Protein AF-A0A109JFM8-F1 (afdb_monomer_lite)

pLDDT: mean 88.59, std 15.83, range [40.31, 98.44]

InterPro domains:
  IPR002104 Integrase, catalytic domain [PS51898] (13-130)
  IPR011010 DNA breaking-rejoining enzyme, catalytic core [SSF56349] (11-129)
  IPR013762 Integrase-like, catalytic domain superfamily [G3DSA:1.10.443.10] (13-130)

Foldseek 3Di:
DDDDPPPPCPPPPPDPDQDPVNLVVVLVPADPVDLVSLLVLLLSLCCNQQVNDPQFQQLEKCDPPQDPSRQWYWDQDPFAIWIWGQDPVGIDITGGGADPDCSRGNSNSLVVSCVVVVPPITGSRDDDDD

Organism: NCBI:txid1864509

Radius of gyration: 16.44 Å; chains: 1; bounding box: 33×31×58 Å

Sequence (130 aa):
MAGIRNTHAAPPRQKEAVLPEDLLAMLDTLDRATLRGLHDRAMLLISFAGGLRRLEIVGLDLGRDQTEDGRGWIEILDKGLLVTLRGKTGWREVEIGHGSSDTTCPIVAVETWIKFARIARGPLLRRVQG

Secondary structure (DSSP, 8-state):
------TT-PPP--PPPPPHHHHHHHHHTS-TTSHHHHHHHHHHHHHHHTT--HHHHTTEESSTTSSTT--EEEEEETTEEEEEEEETTEEEEEEEEPPSSTTT-HHHHHHHHHHHTT--SSBSS-PPP-

Structure (mmCIF, N/CA/C/O backbone):
data_AF-A0A109JFM8-F1
#
_entry.id   AF-A0A109JFM8-F1
#
loop_
_atom_site.group_PDB
_atom_site.id
_atom_site.type_symbol
_atom_site.label_atom_id
_atom_site.label_alt_id
_atom_site.label_comp_id
_atom_site.label_asym_id
_atom_site.label_entity_id
_atom_site.label_seq_id
_atom_site.pdbx_PDB_ins_code
_atom_site.Cartn_x
_atom_site.Cartn_y
_atom_site.Cartn_z
_atom_site.occupancy
_atom_site.B_iso_or_equiv
_atom_site.auth_seq_id
_atom_site.auth_comp_id
_atom_site.auth_asym_id
_atom_site.auth_atom_id
_atom_site.pdbx_PDB_model_num
ATOM 1 N N . MET A 1 1 ? 8.288 2.671 43.380 1.00 40.31 1 MET A N 1
ATOM 2 C CA . MET A 1 1 ? 8.179 1.562 42.407 1.00 40.31 1 MET A CA 1
ATOM 3 C C . MET A 1 1 ? 9.135 1.840 41.262 1.00 40.31 1 MET A C 1
ATOM 5 O O . MET A 1 1 ? 8.924 2.787 40.518 1.00 40.31 1 MET A O 1
ATOM 9 N N . ALA A 1 2 ? 10.248 1.110 41.220 1.00 42.53 2 ALA A N 1
ATOM 10 C CA . ALA A 1 2 ? 11.356 1.353 40.305 1.00 42.53 2 ALA A CA 1
ATOM 11 C C . ALA A 1 2 ? 11.045 0.770 38.920 1.00 42.53 2 ALA A C 1
ATOM 13 O O . ALA A 1 2 ? 10.809 -0.430 38.791 1.00 42.53 2 ALA A O 1
ATOM 14 N N . GLY A 1 3 ? 11.035 1.631 37.901 1.00 43.78 3 GLY A N 1
ATOM 15 C CA . GLY A 1 3 ? 10.925 1.226 36.506 1.00 43.78 3 GLY A CA 1
ATOM 16 C C . GLY A 1 3 ? 12.132 0.392 36.090 1.00 43.78 3 GLY A C 1
ATOM 17 O O . GLY A 1 3 ? 13.278 0.710 36.415 1.00 43.78 3 GLY A O 1
ATOM 18 N N . ILE A 1 4 ? 11.854 -0.694 35.381 1.00 55.97 4 ILE A N 1
ATOM 19 C CA . ILE A 1 4 ? 12.849 -1.577 34.783 1.00 55.97 4 ILE A CA 1
ATOM 20 C C . ILE A 1 4 ? 13.700 -0.726 33.834 1.00 55.97 4 ILE A C 1
ATOM 22 O O . ILE A 1 4 ? 13.194 -0.139 32.878 1.00 55.97 4 ILE A O 1
ATOM 26 N N . ARG A 1 5 ? 14.988 -0.591 34.148 1.00 47.31 5 ARG A N 1
ATOM 27 C CA . ARG A 1 5 ? 15.945 0.150 33.326 1.00 47.31 5 ARG A CA 1
ATOM 28 C C . ARG A 1 5 ? 16.110 -0.603 32.004 1.00 47.31 5 ARG A C 1
ATOM 30 O O . ARG A 1 5 ? 16.516 -1.760 31.997 1.00 47.31 5 ARG A O 1
ATOM 37 N N . ASN A 1 6 ? 15.765 0.052 30.897 1.00 45.25 6 ASN A N 1
ATOM 38 C CA . ASN A 1 6 ? 15.975 -0.447 29.539 1.00 45.25 6 ASN A CA 1
ATOM 39 C C . ASN A 1 6 ? 17.482 -0.507 29.229 1.00 45.25 6 ASN A C 1
ATOM 41 O O . ASN A 1 6 ? 18.036 0.420 28.647 1.00 45.25 6 ASN A O 1
ATOM 45 N N . THR A 1 7 ? 18.153 -1.594 29.609 1.00 50.56 7 THR A N 1
ATOM 46 C CA . THR A 1 7 ? 19.604 -1.792 29.398 1.00 50.56 7 THR A CA 1
ATOM 47 C C . THR A 1 7 ? 19.966 -2.235 27.966 1.00 50.56 7 THR A C 1
ATOM 49 O O . THR A 1 7 ? 21.127 -2.487 27.672 1.00 50.56 7 THR A O 1
ATOM 52 N N . HIS A 1 8 ? 19.004 -2.291 27.034 1.00 51.78 8 HIS A N 1
ATOM 53 C CA . HIS A 1 8 ? 19.234 -2.715 25.641 1.00 51.78 8 HIS A CA 1
ATOM 54 C C . HIS A 1 8 ? 18.588 -1.793 24.594 1.00 51.78 8 HIS A C 1
ATOM 56 O O . HIS A 1 8 ? 18.088 -2.251 23.571 1.00 51.78 8 HIS A O 1
ATOM 62 N N . ALA A 1 9 ? 18.597 -0.478 24.814 1.00 45.00 9 ALA A N 1
ATOM 63 C CA . ALA A 1 9 ? 18.300 0.472 23.745 1.00 45.00 9 ALA A CA 1
ATOM 64 C C . ALA A 1 9 ? 19.582 0.761 22.949 1.00 45.00 9 ALA A C 1
ATOM 66 O O . ALA A 1 9 ? 20.170 1.832 23.076 1.00 45.00 9 ALA A O 1
ATOM 67 N N . ALA A 1 10 ? 20.036 -0.196 22.130 1.00 49.31 10 ALA A N 1
ATOM 68 C CA . ALA A 1 10 ? 20.907 0.187 21.024 1.00 49.31 10 ALA A CA 1
ATOM 69 C C . ALA A 1 10 ? 20.097 1.177 20.169 1.00 49.31 10 ALA A C 1
ATOM 71 O O . ALA A 1 10 ? 18.969 0.834 19.788 1.00 49.31 10 ALA A O 1
ATOM 72 N N . PRO A 1 11 ? 20.589 2.406 19.918 1.00 46.94 11 PRO A N 1
ATOM 73 C CA . PRO A 1 11 ? 19.877 3.331 19.053 1.00 46.94 11 PRO A CA 1
ATOM 74 C C . PRO A 1 11 ? 19.596 2.606 17.731 1.00 46.94 11 PRO A C 1
ATOM 76 O O . PRO A 1 11 ? 20.485 1.904 17.232 1.00 46.94 11 PRO A O 1
ATOM 79 N N . PRO A 1 12 ? 18.365 2.684 17.193 1.00 51.78 12 PRO A N 1
ATOM 80 C CA . PRO A 1 12 ? 18.052 2.027 15.934 1.00 51.78 12 PRO A CA 1
ATOM 81 C C . PRO A 1 12 ? 19.100 2.473 14.917 1.00 51.78 12 PRO A C 1
ATOM 83 O O . PRO A 1 12 ? 19.271 3.675 14.718 1.00 51.78 12 PRO A O 1
ATOM 86 N N . ARG A 1 13 ? 19.837 1.520 14.326 1.00 54.50 13 ARG A N 1
ATOM 87 C CA . ARG A 1 13 ? 20.804 1.816 13.262 1.00 54.50 13 ARG A CA 1
ATOM 88 C C . ARG A 1 13 ? 20.063 2.630 12.205 1.00 54.50 13 ARG A C 1
ATOM 90 O O . ARG A 1 13 ? 19.208 2.073 11.515 1.00 54.50 13 ARG A O 1
ATOM 97 N N . GLN A 1 14 ? 20.358 3.927 12.113 1.00 45.84 14 GLN A N 1
ATOM 98 C CA . GLN A 1 14 ? 19.897 4.751 11.006 1.00 45.84 14 GLN A CA 1
ATOM 99 C C . GLN A 1 14 ? 20.512 4.136 9.755 1.00 45.84 14 GLN A C 1
ATOM 101 O O . GLN A 1 14 ? 21.728 4.133 9.582 1.00 45.84 14 GLN A O 1
ATOM 106 N N . LYS A 1 15 ? 19.672 3.484 8.954 1.00 56.66 15 LYS A N 1
ATOM 107 C CA . LYS A 1 15 ? 20.060 3.080 7.611 1.00 56.66 15 LYS A CA 1
ATOM 108 C C . LYS A 1 15 ? 20.008 4.333 6.747 1.00 56.66 15 LYS A C 1
ATOM 110 O O . LYS A 1 15 ? 19.127 5.168 6.964 1.00 56.66 15 LYS A O 1
ATOM 115 N N . GLU A 1 16 ? 20.954 4.455 5.822 1.00 59.03 16 GLU A N 1
ATOM 116 C CA . GLU A 1 16 ? 20.893 5.483 4.787 1.00 59.03 16 GLU A CA 1
ATOM 117 C C . GLU A 1 16 ? 19.522 5.429 4.108 1.00 59.03 16 GLU A C 1
ATOM 119 O O . GLU A 1 16 ? 18.917 4.355 3.981 1.00 59.03 16 GLU A O 1
ATOM 124 N N . ALA A 1 17 ? 18.986 6.605 3.785 1.00 68.69 17 ALA A N 1
ATOM 125 C CA . ALA A 1 17 ? 17.704 6.693 3.114 1.00 68.69 17 ALA A CA 1
ATOM 126 C C . ALA A 1 17 ? 17.815 5.982 1.763 1.00 68.69 17 ALA A C 1
ATOM 128 O O . ALA A 1 17 ? 18.774 6.206 1.034 1.00 68.69 17 ALA A O 1
ATOM 129 N N . VAL A 1 18 ? 16.834 5.135 1.450 1.00 72.81 18 VAL A N 1
ATOM 130 C CA . VAL A 1 18 ? 16.709 4.557 0.109 1.00 72.81 18 VAL A CA 1
ATOM 131 C C . VAL A 1 18 ? 16.510 5.718 -0.860 1.00 72.81 18 VAL A C 1
ATOM 133 O O . VAL A 1 18 ? 15.622 6.546 -0.640 1.00 72.81 18 VAL A O 1
ATOM 136 N N . LEU A 1 19 ? 17.335 5.791 -1.898 1.00 86.56 19 LEU A N 1
ATOM 137 C CA . LEU A 1 19 ? 17.186 6.764 -2.972 1.00 86.56 19 LEU A CA 1
ATOM 138 C C . LEU A 1 19 ? 16.323 6.179 -4.105 1.00 86.56 19 LEU A C 1
ATOM 140 O O . LEU A 1 19 ? 16.128 4.960 -4.172 1.00 86.56 19 LEU A O 1
ATOM 144 N N . PRO A 1 20 ? 15.760 7.008 -5.002 1.00 86.50 20 PRO A N 1
ATOM 145 C CA . PRO A 1 20 ? 14.982 6.510 -6.136 1.00 86.50 20 PRO A CA 1
ATOM 146 C C . PRO A 1 20 ? 15.730 5.471 -6.988 1.00 86.50 20 PRO A C 1
ATOM 148 O O . PRO A 1 20 ? 15.130 4.492 -7.422 1.00 86.50 20 PRO A O 1
ATOM 151 N N . GLU A 1 21 ? 17.035 5.639 -7.192 1.00 89.38 21 GLU A N 1
ATOM 152 C CA . GLU A 1 21 ? 17.896 4.696 -7.911 1.00 89.38 21 GLU A CA 1
ATOM 153 C C . GLU A 1 21 ? 18.021 3.338 -7.208 1.00 89.38 21 GLU A C 1
ATOM 155 O O . GLU A 1 21 ? 17.975 2.302 -7.873 1.00 89.38 21 GLU A O 1
ATOM 160 N N . ASP A 1 22 ? 18.088 3.324 -5.875 1.00 92.69 22 ASP A N 1
ATOM 161 C CA . ASP A 1 22 ? 18.108 2.089 -5.091 1.00 92.69 22 ASP A CA 1
ATOM 162 C C . ASP A 1 22 ? 16.777 1.354 -5.233 1.00 92.69 22 ASP A C 1
ATOM 164 O O . ASP A 1 22 ? 16.743 0.136 -5.398 1.00 92.69 22 ASP A O 1
ATOM 168 N N . LEU A 1 23 ? 15.667 2.099 -5.204 1.00 92.50 23 LEU A N 1
ATOM 169 C CA . LEU A 1 23 ? 14.338 1.537 -5.405 1.00 92.50 23 LEU A CA 1
ATOM 170 C C . LEU A 1 23 ? 14.213 0.908 -6.796 1.00 92.50 23 LEU A C 1
ATOM 172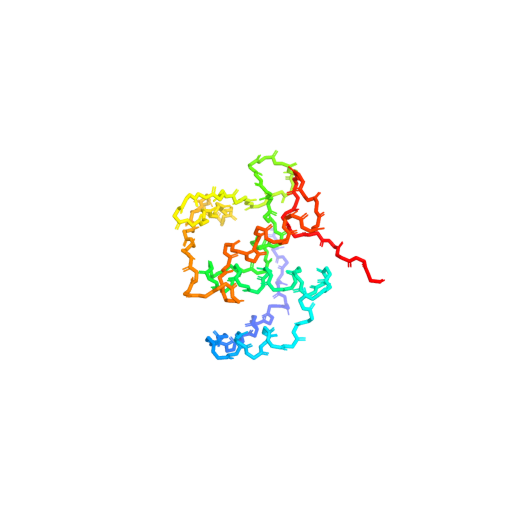 O O . LEU A 1 23 ? 13.711 -0.208 -6.904 1.00 92.50 23 LEU A O 1
ATOM 176 N N . LEU A 1 24 ? 14.683 1.585 -7.847 1.00 93.56 24 LEU A N 1
ATOM 177 C CA . LEU A 1 24 ? 14.689 1.031 -9.203 1.00 93.56 24 LEU A CA 1
ATOM 178 C C . LEU A 1 24 ? 15.516 -0.256 -9.273 1.00 93.56 24 LEU A C 1
ATOM 180 O O . LEU A 1 24 ? 15.002 -1.278 -9.726 1.00 93.56 24 LEU A O 1
ATOM 184 N N . ALA A 1 25 ? 16.735 -0.243 -8.730 1.00 95.25 25 ALA A N 1
ATOM 185 C CA . ALA A 1 25 ? 17.588 -1.425 -8.686 1.00 95.25 25 ALA A CA 1
ATOM 186 C C . ALA A 1 25 ? 16.922 -2.589 -7.932 1.00 95.25 25 ALA A C 1
ATOM 188 O O . ALA A 1 25 ? 16.960 -3.726 -8.396 1.00 95.25 25 ALA A O 1
ATOM 189 N N . MET A 1 26 ? 16.252 -2.324 -6.803 1.00 95.50 26 MET A N 1
ATOM 190 C CA . MET A 1 26 ? 15.488 -3.344 -6.074 1.00 95.50 26 MET A CA 1
ATOM 191 C C . MET A 1 26 ? 14.339 -3.902 -6.918 1.00 95.50 26 MET A C 1
ATOM 193 O O . MET A 1 26 ? 14.163 -5.118 -6.978 1.00 95.50 26 MET A O 1
ATOM 197 N N . LEU A 1 27 ? 13.568 -3.040 -7.586 1.00 95.88 27 LEU A N 1
ATOM 198 C CA . LEU A 1 27 ? 12.442 -3.444 -8.434 1.00 95.88 27 LEU A CA 1
ATOM 199 C C . LEU A 1 27 ? 12.870 -4.295 -9.634 1.00 95.88 27 LEU A C 1
ATOM 201 O O . LEU A 1 27 ? 12.085 -5.135 -10.082 1.00 95.88 27 LEU A O 1
ATOM 205 N N . ASP A 1 28 ? 14.085 -4.100 -10.141 1.00 95.94 28 ASP A N 1
ATOM 206 C CA . ASP A 1 28 ? 14.645 -4.881 -11.248 1.00 95.94 28 ASP A CA 1
ATOM 207 C C . ASP A 1 28 ? 15.040 -6.306 -10.836 1.00 95.94 28 ASP A C 1
ATOM 209 O O . ASP A 1 28 ? 15.122 -7.195 -11.681 1.00 95.94 28 ASP A O 1
ATOM 213 N N . THR A 1 29 ? 15.203 -6.568 -9.535 1.00 96.69 29 THR A N 1
ATOM 214 C CA . THR A 1 29 ? 15.447 -7.928 -9.020 1.00 96.69 29 THR A CA 1
ATOM 215 C C . THR A 1 29 ? 14.179 -8.773 -8.869 1.00 96.69 29 THR A C 1
ATOM 217 O O . THR A 1 29 ? 14.266 -9.975 -8.615 1.00 96.69 29 THR A O 1
ATOM 220 N N . LEU A 1 30 ? 12.992 -8.169 -8.993 1.00 96.50 30 LEU A N 1
ATOM 221 C CA . LEU A 1 30 ? 11.723 -8.838 -8.713 1.00 96.50 30 LEU A CA 1
ATOM 222 C C . LEU A 1 30 ? 11.149 -9.522 -9.957 1.00 96.50 30 LEU A C 1
ATOM 224 O O . LEU A 1 30 ? 10.875 -8.871 -10.966 1.00 96.50 30 LEU A O 1
ATOM 228 N N . ASP A 1 31 ? 10.836 -10.815 -9.844 1.00 95.75 31 ASP A N 1
ATOM 229 C CA . ASP A 1 31 ? 10.083 -11.529 -10.878 1.00 95.75 31 ASP A CA 1
ATOM 230 C C . ASP A 1 31 ? 8.583 -11.197 -10.809 1.00 95.75 31 ASP A C 1
ATOM 232 O O . ASP A 1 31 ? 7.813 -11.768 -10.027 1.00 95.75 31 ASP A O 1
ATOM 236 N N . ARG A 1 32 ? 8.162 -10.280 -11.682 1.00 93.50 32 ARG A N 1
ATOM 237 C CA . ARG A 1 32 ? 6.787 -9.766 -11.771 1.00 93.50 32 ARG A CA 1
ATOM 238 C C . ARG A 1 32 ? 5.784 -10.782 -12.327 1.00 93.50 32 ARG A C 1
ATOM 240 O O . ARG A 1 32 ? 4.588 -10.506 -12.277 1.00 93.50 32 ARG A O 1
ATOM 247 N N . ALA A 1 33 ? 6.234 -11.935 -12.826 1.00 94.25 33 ALA A N 1
ATOM 248 C CA . ALA A 1 33 ? 5.351 -13.035 -13.207 1.00 94.25 33 ALA A CA 1
ATOM 249 C C . ALA A 1 33 ? 4.890 -13.867 -11.994 1.00 94.25 33 ALA A C 1
ATOM 251 O O . ALA A 1 33 ? 3.958 -14.663 -12.108 1.00 94.25 33 ALA A O 1
ATOM 252 N N . THR A 1 34 ? 5.504 -13.675 -10.821 1.00 96.06 34 THR A N 1
ATOM 253 C CA . THR A 1 34 ? 5.182 -14.425 -9.599 1.00 96.06 34 THR A CA 1
ATOM 254 C C . THR A 1 34 ? 4.358 -13.605 -8.610 1.00 96.06 34 THR A C 1
ATOM 256 O O . THR A 1 34 ? 4.522 -12.391 -8.483 1.00 96.06 34 THR A O 1
ATOM 259 N N . LEU A 1 35 ? 3.524 -14.281 -7.808 1.00 96.50 35 LEU A N 1
ATOM 260 C CA . LEU A 1 35 ? 2.807 -13.631 -6.700 1.00 96.50 35 LEU A CA 1
ATOM 261 C C . LEU A 1 35 ? 3.762 -12.969 -5.700 1.00 96.50 35 LEU A C 1
ATOM 263 O O . LEU A 1 35 ? 3.432 -11.920 -5.152 1.00 96.50 35 LEU A O 1
ATOM 267 N N . ARG A 1 36 ? 4.945 -13.556 -5.475 1.00 97.00 36 ARG A N 1
ATOM 268 C CA . ARG A 1 36 ? 5.962 -12.985 -4.586 1.00 97.00 36 ARG A CA 1
ATOM 269 C C . ARG A 1 36 ? 6.524 -11.679 -5.139 1.00 97.00 36 ARG A C 1
ATOM 271 O O . ARG A 1 36 ? 6.544 -10.693 -4.413 1.00 97.00 36 ARG A O 1
ATOM 278 N N . GLY A 1 37 ? 6.908 -11.638 -6.413 1.00 97.31 37 GLY A N 1
ATOM 279 C CA . GLY A 1 37 ? 7.404 -10.402 -7.017 1.00 97.31 37 GLY A CA 1
ATOM 280 C C . GLY A 1 37 ? 6.342 -9.304 -7.071 1.00 97.31 37 GLY A C 1
ATOM 281 O O . GLY A 1 37 ? 6.664 -8.146 -6.827 1.00 97.31 37 GLY A O 1
ATOM 282 N N . LEU A 1 38 ? 5.067 -9.647 -7.301 1.00 97.56 38 LEU A N 1
ATOM 283 C CA . LEU A 1 38 ? 3.962 -8.682 -7.216 1.00 97.56 38 LEU A CA 1
ATOM 284 C C . LEU A 1 38 ? 3.753 -8.151 -5.790 1.00 97.56 38 LEU A C 1
ATOM 286 O O . LEU A 1 38 ? 3.597 -6.943 -5.613 1.00 97.56 38 LEU A O 1
ATOM 290 N N . HIS A 1 39 ? 3.790 -9.034 -4.786 1.00 97.81 39 HIS A N 1
ATOM 291 C CA . HIS A 1 39 ? 3.708 -8.666 -3.371 1.00 97.81 39 HIS A CA 1
ATOM 292 C C . HIS A 1 39 ? 4.828 -7.696 -2.980 1.00 97.81 39 HIS A C 1
ATOM 294 O O . HIS A 1 39 ? 4.571 -6.614 -2.450 1.00 97.81 39 HIS A O 1
ATOM 300 N N . ASP A 1 40 ? 6.074 -8.070 -3.270 1.00 97.38 40 ASP A N 1
ATOM 301 C CA . ASP A 1 40 ? 7.250 -7.310 -2.852 1.00 97.38 40 ASP A CA 1
ATOM 302 C C . ASP A 1 40 ? 7.333 -5.973 -3.599 1.00 97.38 40 ASP A C 1
ATOM 304 O O . ASP A 1 40 ? 7.648 -4.946 -2.998 1.00 97.38 40 ASP A O 1
ATOM 308 N N . ARG A 1 41 ? 6.930 -5.945 -4.876 1.00 97.62 41 ARG A N 1
ATOM 309 C CA . ARG A 1 41 ? 6.803 -4.711 -5.660 1.00 97.62 41 ARG A CA 1
ATOM 310 C C . ARG A 1 41 ? 5.779 -3.754 -5.057 1.00 97.62 41 ARG A C 1
ATOM 312 O O . ARG A 1 41 ? 6.082 -2.571 -4.907 1.00 97.62 41 ARG A O 1
ATOM 319 N N . ALA A 1 42 ? 4.584 -4.243 -4.718 1.00 97.81 42 ALA A N 1
ATOM 320 C CA . ALA A 1 42 ? 3.554 -3.420 -4.089 1.00 97.81 42 ALA A CA 1
ATOM 321 C C . ALA A 1 42 ? 4.049 -2.863 -2.749 1.00 97.81 42 ALA A C 1
ATOM 323 O O . ALA A 1 42 ? 3.955 -1.659 -2.522 1.00 97.81 42 ALA A O 1
ATOM 324 N N . MET A 1 43 ? 4.654 -3.715 -1.913 1.00 97.06 43 MET A N 1
ATOM 325 C CA . MET A 1 43 ? 5.221 -3.331 -0.621 1.00 97.06 43 MET A CA 1
ATOM 326 C C . MET A 1 43 ? 6.297 -2.244 -0.755 1.00 97.06 43 MET A C 1
ATOM 328 O O . MET A 1 43 ? 6.249 -1.257 -0.021 1.00 97.06 43 MET A O 1
ATOM 332 N N . LEU A 1 44 ? 7.253 -2.393 -1.677 1.00 96.38 44 LEU A N 1
ATOM 333 C CA . LEU A 1 44 ? 8.323 -1.413 -1.885 1.00 96.38 44 LEU A CA 1
ATOM 334 C C . LEU A 1 44 ? 7.772 -0.068 -2.362 1.00 96.38 44 LEU A C 1
ATOM 336 O O . LEU A 1 44 ? 8.074 0.961 -1.763 1.00 96.38 44 LEU A O 1
ATOM 340 N N . LEU A 1 45 ? 6.927 -0.073 -3.395 1.00 97.38 45 LEU A N 1
ATOM 341 C CA . LEU A 1 45 ? 6.440 1.162 -4.007 1.00 97.38 45 LEU A CA 1
ATOM 342 C C . LEU A 1 45 ? 5.538 1.966 -3.069 1.00 97.38 45 LEU A C 1
ATOM 344 O O . LEU A 1 45 ? 5.737 3.171 -2.929 1.00 97.38 45 LEU A O 1
ATOM 348 N N . ILE A 1 46 ? 4.579 1.325 -2.391 1.00 97.19 46 ILE A N 1
ATOM 349 C CA . ILE A 1 46 ? 3.690 2.042 -1.466 1.00 97.19 46 ILE A CA 1
ATOM 350 C C . ILE A 1 46 ? 4.450 2.543 -0.232 1.00 97.19 46 ILE A C 1
ATOM 352 O O . ILE A 1 46 ? 4.215 3.661 0.224 1.00 97.19 46 ILE A O 1
ATOM 356 N N . SER A 1 47 ? 5.378 1.742 0.308 1.00 96.00 47 SER A N 1
ATOM 357 C CA . SER A 1 47 ? 6.119 2.139 1.506 1.00 96.00 47 SER A CA 1
ATOM 358 C C . SER A 1 47 ? 7.087 3.277 1.222 1.00 96.00 47 SER A C 1
ATOM 360 O O . SER A 1 47 ? 7.184 4.196 2.033 1.00 96.00 47 SER A O 1
ATOM 362 N N . PHE A 1 48 ? 7.734 3.260 0.057 1.00 95.94 48 PHE A N 1
ATOM 363 C CA . PHE A 1 48 ? 8.592 4.345 -0.390 1.00 95.94 48 PHE A CA 1
ATOM 364 C C . PHE A 1 48 ? 7.788 5.620 -0.662 1.00 95.94 48 PHE A C 1
ATOM 366 O O . PHE A 1 48 ? 8.071 6.655 -0.064 1.00 95.94 48 PHE A O 1
ATOM 373 N N . ALA A 1 49 ? 6.749 5.543 -1.501 1.00 95.94 49 ALA A N 1
ATOM 374 C CA . ALA A 1 49 ? 5.971 6.716 -1.898 1.00 95.94 49 ALA A CA 1
ATOM 375 C C . ALA A 1 49 ? 5.221 7.361 -0.719 1.00 95.94 49 ALA A C 1
ATOM 377 O O . ALA A 1 49 ? 5.122 8.581 -0.648 1.00 95.94 49 ALA A O 1
ATOM 378 N N . GLY A 1 50 ? 4.733 6.555 0.231 1.00 95.06 50 GLY A N 1
ATOM 379 C CA . GLY A 1 50 ? 4.056 7.044 1.433 1.00 95.06 50 GLY A CA 1
ATOM 380 C C . GLY A 1 50 ? 4.976 7.352 2.618 1.00 95.06 50 GLY A C 1
ATOM 381 O O . GLY A 1 50 ? 4.484 7.735 3.681 1.00 95.06 50 GLY A O 1
ATOM 382 N N . GLY A 1 51 ? 6.292 7.129 2.499 1.00 94.75 51 GLY A N 1
ATOM 383 C CA . GLY A 1 51 ? 7.227 7.239 3.626 1.00 94.75 51 GLY A CA 1
ATOM 384 C C . GLY A 1 51 ? 6.831 6.357 4.820 1.00 94.75 51 GLY A C 1
ATOM 385 O O . GLY A 1 51 ? 6.972 6.761 5.979 1.00 94.75 51 GLY A O 1
ATOM 386 N N . LEU A 1 52 ? 6.269 5.177 4.542 1.00 93.56 52 LEU A N 1
ATOM 387 C CA . LEU A 1 52 ? 5.672 4.296 5.541 1.00 93.56 52 LEU A CA 1
ATOM 388 C C . LEU A 1 52 ? 6.744 3.487 6.263 1.00 93.56 52 LEU A C 1
ATOM 390 O O . LEU A 1 52 ? 7.613 2.851 5.666 1.00 93.56 52 LEU A O 1
ATOM 394 N N . ARG A 1 53 ? 6.637 3.425 7.585 1.00 91.00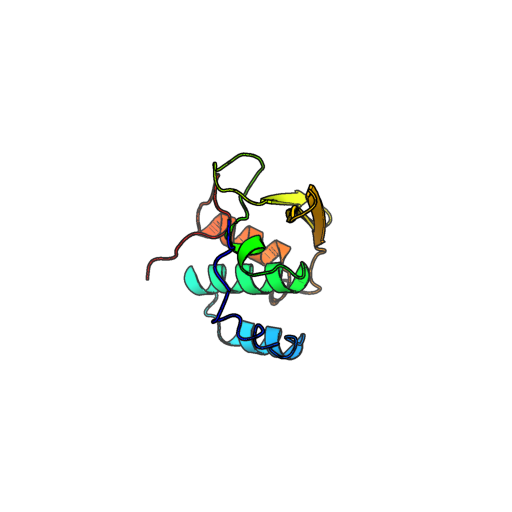 53 ARG A N 1
ATOM 395 C CA . ARG A 1 53 ? 7.473 2.551 8.406 1.00 91.00 53 ARG A CA 1
ATOM 396 C C . ARG A 1 53 ? 6.961 1.124 8.322 1.00 91.00 53 ARG A C 1
ATOM 398 O O . ARG A 1 53 ? 5.773 0.879 8.142 1.00 91.00 53 ARG A O 1
ATOM 405 N N . ARG A 1 54 ? 7.844 0.164 8.611 1.00 91.00 54 ARG A N 1
ATOM 406 C CA . ARG A 1 54 ? 7.521 -1.274 8.627 1.00 91.00 54 ARG A CA 1
ATOM 407 C C . ARG A 1 54 ? 6.210 -1.604 9.348 1.00 91.00 54 ARG A C 1
ATOM 409 O O . ARG A 1 54 ? 5.438 -2.399 8.842 1.00 91.00 54 ARG A O 1
ATOM 416 N N . LEU A 1 55 ? 5.964 -1.019 10.524 1.00 90.25 55 LEU A N 1
ATOM 417 C CA . LEU A 1 55 ? 4.751 -1.304 11.305 1.00 90.25 55 LEU A CA 1
ATOM 418 C C . LEU A 1 55 ? 3.478 -0.676 10.728 1.00 90.25 55 LEU A C 1
ATOM 420 O O . LEU A 1 55 ? 2.394 -1.170 11.025 1.00 90.25 55 LEU A O 1
ATOM 424 N N . GLU A 1 56 ? 3.622 0.402 9.960 1.00 94.44 56 GLU A N 1
ATOM 425 C CA . GLU A 1 56 ? 2.516 1.069 9.277 1.00 94.44 56 GLU A CA 1
ATOM 426 C C . GLU A 1 56 ? 2.095 0.219 8.076 1.00 94.44 56 GLU A C 1
ATOM 428 O O . GLU A 1 56 ? 0.952 -0.212 8.027 1.00 94.44 56 GLU A O 1
ATOM 433 N N . ILE A 1 57 ? 3.033 -0.141 7.192 1.00 95.25 57 ILE A N 1
ATOM 434 C CA . ILE A 1 57 ? 2.726 -0.918 5.980 1.00 95.25 57 ILE A CA 1
ATOM 435 C C . ILE A 1 57 ? 2.177 -2.325 6.275 1.00 95.25 57 ILE A C 1
ATOM 437 O O . ILE A 1 57 ? 1.207 -2.747 5.656 1.00 95.25 57 ILE A O 1
ATOM 441 N N . VAL A 1 58 ? 2.733 -3.050 7.253 1.00 93.06 58 VAL A N 1
ATOM 442 C CA . VAL A 1 58 ? 2.236 -4.404 7.589 1.00 93.06 58 VAL A CA 1
ATOM 443 C C . VAL A 1 58 ? 0.885 -4.398 8.307 1.00 93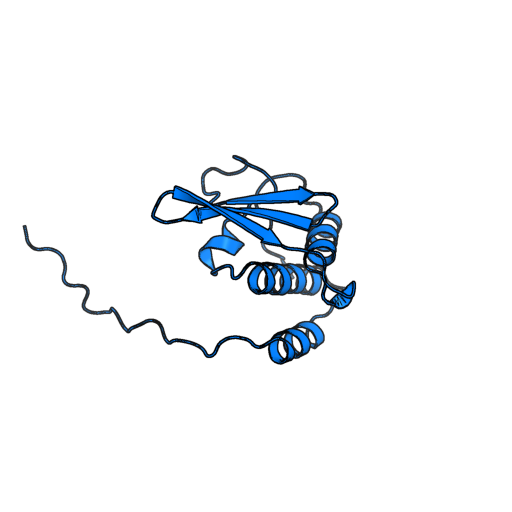.06 58 VAL A C 1
ATOM 445 O O . VAL A 1 58 ? 0.281 -5.453 8.443 1.00 93.06 58 VAL A O 1
ATOM 448 N N . GLY A 1 59 ? 0.449 -3.244 8.819 1.00 94.62 59 GLY A N 1
ATOM 449 C CA . GLY A 1 59 ? -0.822 -3.093 9.527 1.00 94.62 59 GLY A CA 1
ATOM 450 C C . GLY A 1 59 ? -1.927 -2.478 8.673 1.00 94.62 59 GLY A C 1
ATOM 451 O O . GLY A 1 59 ? -2.939 -2.078 9.244 1.00 94.62 59 GLY A O 1
ATOM 452 N N . LEU A 1 60 ? -1.713 -2.328 7.361 1.00 97.56 60 LEU A N 1
ATOM 453 C CA . LEU A 1 60 ? -2.722 -1.805 6.445 1.00 97.56 60 LEU A CA 1
ATOM 454 C C . LEU A 1 60 ? -3.734 -2.882 6.069 1.00 97.56 60 LEU A C 1
ATOM 456 O O . LEU A 1 60 ? -3.357 -3.954 5.593 1.00 97.56 60 LEU A O 1
ATOM 460 N N . ASP A 1 61 ? -5.006 -2.529 6.181 1.00 98.06 61 ASP A N 1
ATOM 461 C CA . ASP A 1 61 ? -6.123 -3.261 5.603 1.00 98.06 61 ASP A CA 1
ATOM 462 C C . ASP A 1 61 ? -6.567 -2.661 4.263 1.00 98.06 61 ASP A C 1
ATOM 464 O O . ASP A 1 61 ? -6.296 -1.502 3.943 1.00 98.06 61 ASP A O 1
ATOM 468 N N . LEU A 1 62 ? -7.303 -3.453 3.480 1.00 97.56 62 LEU A N 1
ATOM 469 C CA . LEU A 1 62 ? -7.938 -2.992 2.242 1.00 97.56 62 LEU A CA 1
ATOM 470 C C . LEU A 1 62 ? -9.052 -1.963 2.500 1.00 97.56 62 LEU A C 1
ATOM 472 O O . LEU A 1 62 ? -9.451 -1.241 1.596 1.00 97.56 62 LEU A O 1
ATOM 476 N N . GLY A 1 63 ? -9.574 -1.901 3.721 1.00 96.88 63 GLY A N 1
ATOM 477 C CA . GLY A 1 63 ? -10.566 -0.916 4.115 1.00 96.88 63 GLY A CA 1
ATOM 478 C C . GLY A 1 63 ? -10.662 -0.794 5.625 1.00 96.88 63 GLY A C 1
ATOM 479 O O . GLY A 1 63 ? -10.109 -1.600 6.373 1.00 96.88 63 GLY A O 1
ATOM 480 N N . ARG A 1 64 ? -11.376 0.235 6.066 1.00 96.25 64 ARG A N 1
ATOM 481 C CA . ARG A 1 64 ? -11.512 0.577 7.478 1.00 96.25 64 ARG A CA 1
ATOM 482 C C . ARG A 1 64 ? -12.172 -0.544 8.294 1.00 96.25 64 ARG A C 1
ATOM 484 O O . ARG A 1 64 ? -13.137 -1.160 7.842 1.00 96.25 64 ARG A O 1
ATOM 491 N N . ASP A 1 65 ? -11.665 -0.749 9.512 1.00 93.25 65 ASP A N 1
ATOM 492 C CA . ASP A 1 65 ? -12.214 -1.664 10.524 1.00 93.25 65 ASP A CA 1
ATOM 493 C C . ASP A 1 65 ? -12.402 -3.106 9.991 1.00 93.25 65 ASP A C 1
ATOM 495 O O . ASP A 1 65 ? -13.409 -3.775 10.250 1.00 93.25 65 ASP A O 1
ATOM 499 N N . GLN A 1 66 ? -11.449 -3.589 9.180 1.00 96.06 66 GLN A N 1
ATOM 500 C CA . GLN A 1 66 ? -11.520 -4.924 8.583 1.00 96.06 66 GLN A CA 1
ATOM 501 C C . GLN A 1 66 ? -10.859 -6.020 9.427 1.00 96.06 66 GLN A C 1
ATOM 503 O O . GLN A 1 66 ? -11.349 -7.155 9.377 1.00 96.06 66 GLN A O 1
ATOM 508 N N . THR A 1 67 ? -9.833 -5.693 10.218 1.00 95.12 67 THR A N 1
ATOM 509 C CA . THR A 1 67 ? -9.274 -6.548 11.278 1.00 95.12 67 THR A CA 1
ATOM 510 C C . THR A 1 67 ? -9.183 -5.823 12.625 1.00 95.12 67 THR A C 1
ATOM 512 O O . THR A 1 67 ? -9.181 -4.595 12.698 1.00 95.12 67 THR A O 1
ATOM 515 N N . GLU A 1 68 ? -9.109 -6.588 13.721 1.00 89.56 68 GLU A N 1
ATOM 516 C CA . GLU A 1 68 ? -8.983 -6.035 15.083 1.00 89.56 68 GLU A CA 1
ATOM 517 C C . GLU A 1 68 ? -7.620 -5.373 15.337 1.00 89.56 68 GLU A C 1
ATOM 519 O O . GLU A 1 68 ? -7.513 -4.424 16.114 1.00 89.56 68 GLU A O 1
ATOM 524 N N . ASP A 1 69 ? -6.570 -5.878 14.690 1.00 87.38 69 ASP A N 1
ATOM 525 C CA . ASP A 1 69 ? -5.189 -5.415 14.825 1.00 87.38 69 ASP A CA 1
ATOM 526 C C . ASP A 1 69 ? -4.768 -4.414 13.735 1.00 87.38 69 ASP A C 1
ATOM 528 O O . ASP A 1 69 ? -3.620 -3.950 13.733 1.00 87.38 69 ASP A O 1
ATOM 532 N N . GLY A 1 70 ? -5.698 -4.047 12.848 1.00 89.38 70 GLY A N 1
ATOM 533 C CA . GLY A 1 70 ? -5.507 -3.063 11.794 1.00 89.38 70 GLY A CA 1
ATOM 534 C C . GLY A 1 70 ? -5.000 -1.735 12.357 1.00 89.38 70 GLY A C 1
ATOM 535 O O . GLY A 1 70 ? -5.547 -1.153 13.299 1.00 89.38 70 GLY A O 1
ATOM 536 N N . ARG A 1 71 ? -3.908 -1.231 11.778 1.00 93.62 71 ARG A N 1
ATOM 537 C CA . ARG A 1 71 ? -3.293 0.058 12.147 1.00 93.62 71 ARG A CA 1
ATOM 538 C C . ARG A 1 71 ? -3.457 1.120 11.078 1.00 93.62 71 ARG A C 1
ATOM 540 O O . ARG A 1 71 ? -2.898 2.207 11.207 1.00 93.62 71 ARG A O 1
ATOM 547 N N . GLY A 1 72 ? -4.230 0.815 10.055 1.00 97.06 72 GLY A N 1
ATOM 548 C CA . GLY A 1 72 ? -4.540 1.715 8.974 1.00 97.06 72 GLY A CA 1
ATOM 549 C C . GLY A 1 72 ? -5.276 0.991 7.869 1.00 97.06 72 GLY A C 1
ATOM 550 O O . GLY A 1 72 ? -5.428 -0.228 7.903 1.00 97.06 72 GLY A O 1
ATOM 551 N N . TRP A 1 73 ? -5.721 1.751 6.889 1.00 98.44 73 TRP A N 1
ATOM 552 C CA . TRP A 1 73 ? -6.331 1.212 5.687 1.00 98.44 73 TRP A CA 1
ATOM 553 C C . TRP A 1 73 ? -5.983 2.086 4.493 1.00 98.44 73 TRP A C 1
ATOM 555 O O . TRP A 1 73 ? -5.429 3.180 4.643 1.00 98.44 73 TRP A O 1
ATOM 565 N N . ILE A 1 74 ? -6.294 1.573 3.310 1.00 98.31 74 ILE A N 1
ATOM 566 C CA . ILE A 1 74 ? -6.158 2.307 2.061 1.00 98.31 74 ILE A CA 1
ATOM 567 C C . ILE A 1 74 ? -7.521 2.621 1.450 1.00 98.31 74 ILE A C 1
ATOM 569 O O . ILE A 1 74 ? -8.480 1.872 1.628 1.00 98.31 74 ILE A O 1
ATOM 573 N N . GLU A 1 75 ? -7.578 3.701 0.684 1.00 98.19 75 GLU A N 1
ATOM 574 C CA . GLU A 1 75 ? -8.700 4.062 -0.178 1.00 98.19 75 GLU A CA 1
ATOM 575 C C . GLU A 1 75 ? -8.133 4.418 -1.554 1.00 98.19 75 GLU A C 1
ATOM 577 O O . GLU A 1 75 ? -7.347 5.358 -1.692 1.00 98.19 75 GLU A O 1
ATOM 582 N N . ILE A 1 76 ? -8.477 3.622 -2.570 1.00 96.44 76 ILE A N 1
ATOM 583 C CA . ILE A 1 76 ? -8.083 3.879 -3.960 1.00 96.44 76 ILE A CA 1
ATOM 584 C C . ILE A 1 76 ? -9.091 4.870 -4.540 1.00 96.44 76 ILE A C 1
ATOM 586 O O . ILE A 1 76 ? -10.290 4.594 -4.572 1.00 96.44 76 ILE A O 1
ATOM 590 N N . LEU A 1 77 ? -8.597 6.022 -4.976 1.00 95.69 77 LEU A N 1
ATOM 591 C CA . LEU A 1 77 ? -9.362 7.134 -5.531 1.00 95.69 77 LEU A CA 1
ATOM 592 C C . LEU A 1 77 ? -8.899 7.393 -6.971 1.00 95.69 77 LEU A C 1
ATOM 594 O O . LEU A 1 77 ? -7.777 7.057 -7.339 1.00 95.69 77 LEU A O 1
ATOM 598 N N . ASP A 1 78 ? -9.702 8.100 -7.768 1.00 90.00 78 ASP A N 1
ATOM 599 C CA . ASP A 1 78 ? -9.364 8.403 -9.173 1.00 90.00 78 ASP A CA 1
ATOM 600 C C . ASP A 1 78 ? -8.019 9.131 -9.351 1.00 90.00 78 ASP A C 1
ATOM 602 O O . ASP A 1 78 ? -7.393 9.057 -10.406 1.00 90.00 78 ASP A O 1
ATOM 606 N N . LYS A 1 79 ? -7.583 9.881 -8.331 1.00 89.75 79 LYS A N 1
ATOM 607 C CA . LYS A 1 79 ? -6.353 10.687 -8.364 1.00 89.75 79 LYS A CA 1
ATOM 608 C C . LYS A 1 79 ? -5.158 10.020 -7.679 1.00 89.75 79 LYS A C 1
ATOM 610 O O . LYS A 1 79 ? -4.065 10.588 -7.710 1.00 89.75 79 LYS A O 1
ATOM 615 N N . GLY A 1 80 ? -5.3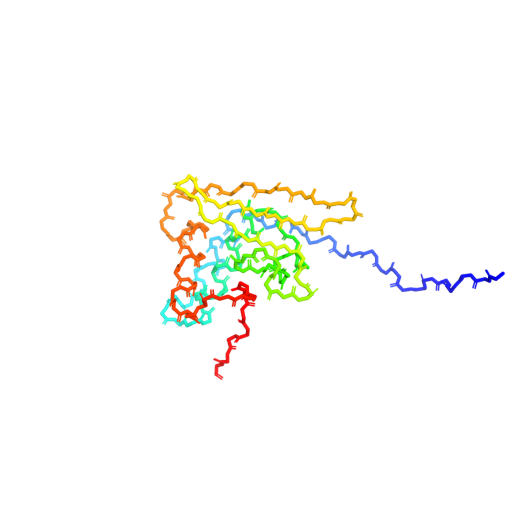42 8.862 -7.048 1.00 95.50 80 GLY A N 1
ATOM 616 C CA . GLY A 1 80 ? -4.281 8.204 -6.296 1.00 95.50 80 GLY A CA 1
ATOM 617 C C . GLY A 1 80 ? -4.787 7.329 -5.156 1.00 95.50 80 GLY A C 1
ATOM 618 O O . GLY A 1 80 ? -5.896 6.810 -5.173 1.00 95.50 80 GLY A O 1
ATOM 619 N N . LEU A 1 81 ? -3.950 7.164 -4.142 1.00 97.94 81 LEU A N 1
ATOM 620 C CA . LEU A 1 81 ? -4.221 6.345 -2.971 1.00 97.94 81 LEU A CA 1
ATOM 621 C C . LEU A 1 81 ? -4.198 7.219 -1.718 1.00 97.94 81 LEU A C 1
ATOM 623 O O . LEU A 1 81 ? -3.195 7.878 -1.446 1.00 97.94 81 LEU A O 1
ATOM 627 N N . LEU A 1 82 ? -5.270 7.189 -0.934 1.00 98.44 82 LEU A N 1
ATOM 628 C CA . LEU A 1 82 ? -5.278 7.738 0.417 1.00 98.44 82 LEU A CA 1
ATOM 629 C C . LEU A 1 82 ? -4.939 6.616 1.400 1.00 98.44 82 LEU A C 1
ATOM 631 O O . LEU A 1 82 ? -5.544 5.546 1.367 1.00 98.44 82 LEU A O 1
ATOM 635 N N . VAL A 1 83 ? -3.952 6.842 2.263 1.00 98.31 83 VAL A N 1
ATOM 636 C CA . VAL A 1 83 ? -3.544 5.893 3.303 1.00 98.31 83 VAL A CA 1
ATOM 637 C C . VAL A 1 83 ? -3.792 6.517 4.667 1.00 98.31 83 VAL A C 1
ATOM 639 O O . VAL A 1 83 ? -3.125 7.483 5.045 1.00 98.31 83 VAL A O 1
ATOM 642 N N . THR A 1 84 ? -4.704 5.933 5.438 1.00 98.31 84 THR A N 1
ATOM 643 C CA . THR A 1 84 ? -5.014 6.392 6.795 1.00 98.31 84 THR A CA 1
ATOM 644 C C . THR A 1 84 ? -4.285 5.522 7.803 1.00 98.31 84 THR A C 1
ATOM 646 O O . THR A 1 84 ? -4.378 4.300 7.765 1.00 98.31 84 THR A O 1
ATOM 649 N N . LEU A 1 85 ? -3.528 6.143 8.708 1.00 97.31 85 LEU A N 1
ATOM 650 C CA . LEU A 1 85 ? -2.583 5.475 9.604 1.00 97.31 85 LEU A CA 1
ATOM 651 C C . LEU A 1 85 ? -2.814 5.866 11.057 1.00 97.31 85 LEU A C 1
ATOM 653 O O . LEU A 1 85 ? -2.967 7.043 11.388 1.00 97.31 85 LEU A O 1
ATOM 657 N N . ARG A 1 86 ? -2.724 4.884 11.952 1.00 94.69 86 ARG A N 1
ATOM 658 C CA . ARG A 1 86 ? -2.741 5.088 13.398 1.00 94.69 86 ARG A CA 1
ATOM 659 C C . ARG A 1 86 ? -1.334 5.385 13.906 1.00 94.69 86 ARG A C 1
ATOM 661 O O . ARG A 1 86 ? -0.508 4.488 14.085 1.00 94.69 86 ARG A O 1
ATOM 668 N N . GLY A 1 87 ? -1.066 6.658 14.166 1.00 87.38 87 GLY A N 1
ATOM 669 C CA . GLY A 1 87 ? 0.149 7.125 14.823 1.00 87.38 87 GLY A CA 1
ATOM 670 C C . GLY A 1 87 ? 0.058 7.086 16.351 1.00 87.38 87 GLY A C 1
ATOM 671 O O . GLY A 1 87 ? -0.933 6.664 16.946 1.00 87.38 87 GLY A O 1
ATOM 672 N N . LYS A 1 88 ? 1.112 7.584 17.011 1.00 86.38 88 LYS A N 1
ATOM 673 C CA . LYS A 1 88 ? 1.160 7.704 18.481 1.00 86.38 88 LYS A CA 1
ATOM 674 C C . LYS A 1 88 ? 0.149 8.713 19.035 1.00 86.38 88 LYS A C 1
ATOM 676 O O . LYS A 1 88 ? -0.328 8.536 20.147 1.00 86.38 88 LYS A O 1
ATOM 681 N N . THR A 1 89 ? -0.127 9.775 18.282 1.00 88.88 89 THR A N 1
ATOM 682 C CA . THR A 1 89 ? -0.941 10.925 18.709 1.00 88.88 89 THR A CA 1
ATOM 683 C C . THR A 1 89 ? -2.333 10.940 18.079 1.00 88.88 89 THR A C 1
ATOM 685 O O . THR A 1 89 ? -3.056 11.914 18.244 1.00 88.88 89 THR A O 1
ATOM 688 N N . GLY A 1 90 ? -2.710 9.885 17.353 1.00 93.00 90 GLY A N 1
ATOM 689 C CA . GLY A 1 90 ? -3.982 9.803 16.642 1.00 93.00 90 GLY A CA 1
ATOM 690 C C . GLY A 1 90 ? -3.818 9.340 15.201 1.00 93.00 90 GLY A C 1
ATOM 691 O O . GLY A 1 90 ? -2.787 8.779 14.823 1.00 93.00 90 GLY A O 1
ATOM 692 N N . TRP A 1 91 ? -4.865 9.565 14.417 1.00 95.69 91 TRP A N 1
ATOM 693 C CA . TRP A 1 91 ? -4.906 9.229 13.001 1.00 95.69 91 TRP A CA 1
ATOM 694 C C . TRP A 1 91 ? -4.231 10.312 12.162 1.00 95.69 91 TRP A C 1
ATOM 696 O O . TRP A 1 91 ? -4.289 11.494 12.498 1.00 95.69 91 TRP A O 1
ATOM 706 N N . ARG A 1 92 ? -3.582 9.894 11.079 1.00 96.25 92 ARG A N 1
ATOM 707 C CA . ARG A 1 92 ? -3.056 10.781 10.040 1.00 96.25 92 ARG A CA 1
ATOM 708 C C . ARG A 1 92 ? -3.320 10.180 8.672 1.00 96.25 92 ARG A C 1
ATOM 710 O O . ARG A 1 92 ? -3.387 8.959 8.548 1.00 96.25 92 ARG A O 1
ATOM 717 N N . GLU A 1 93 ? -3.369 11.036 7.670 1.00 97.25 93 GLU A N 1
ATOM 718 C CA . GLU A 1 93 ? -3.549 10.651 6.277 1.00 97.25 93 GLU A CA 1
ATOM 719 C C . GLU A 1 93 ? -2.273 10.920 5.482 1.00 97.25 93 GLU A C 1
ATOM 721 O O . GLU A 1 93 ? -1.511 11.846 5.780 1.00 97.25 93 GLU A O 1
ATOM 726 N N . VAL A 1 94 ? -2.015 10.060 4.503 1.00 97.44 94 VAL A N 1
ATOM 727 C CA . VAL A 1 94 ? -0.937 10.201 3.529 1.00 97.44 94 VAL A CA 1
ATOM 728 C C . VAL A 1 94 ? -1.538 10.000 2.151 1.00 97.44 94 VAL A C 1
ATOM 730 O O . VAL A 1 94 ? -2.062 8.929 1.849 1.00 97.44 94 VAL A O 1
ATOM 733 N N . GLU A 1 95 ? -1.445 11.027 1.318 1.00 97.94 95 GLU A N 1
ATOM 734 C CA . GLU A 1 95 ? -1.822 10.947 -0.087 1.00 97.94 95 GLU A CA 1
ATOM 735 C C . GLU A 1 95 ? -0.635 10.449 -0.912 1.00 97.94 95 GLU A C 1
ATOM 737 O O . GLU A 1 95 ? 0.484 10.952 -0.794 1.00 97.94 95 GLU A O 1
ATOM 742 N N . ILE A 1 96 ? -0.881 9.455 -1.759 1.00 97.81 96 ILE A N 1
ATOM 743 C CA . ILE A 1 96 ? 0.101 8.895 -2.682 1.00 97.81 96 ILE A CA 1
ATOM 744 C C . ILE A 1 96 ? -0.445 9.061 -4.099 1.00 97.81 96 ILE A C 1
ATOM 746 O O . ILE A 1 96 ? -1.479 8.495 -4.450 1.00 97.81 96 ILE A O 1
ATOM 750 N N . GLY A 1 97 ? 0.260 9.838 -4.919 1.00 96.12 97 GLY A N 1
ATOM 751 C CA . GLY A 1 97 ? -0.085 10.041 -6.325 1.00 96.12 97 GLY A CA 1
ATOM 752 C C . GLY A 1 97 ? 0.380 8.901 -7.234 1.00 96.12 97 GLY A C 1
ATOM 753 O O . GLY A 1 97 ? 1.204 8.062 -6.858 1.00 96.12 97 GLY A O 1
ATOM 754 N N . HIS A 1 98 ? -0.129 8.895 -8.466 1.00 95.56 98 HIS A N 1
ATOM 755 C CA . HIS A 1 98 ? 0.351 7.992 -9.510 1.00 95.56 98 HIS A CA 1
ATOM 756 C C . HIS A 1 98 ? 1.837 8.216 -9.816 1.00 95.56 98 HIS A C 1
ATOM 758 O O . HIS A 1 98 ? 2.329 9.344 -9.827 1.00 95.56 98 HIS A O 1
ATOM 764 N N . GLY A 1 99 ? 2.545 7.123 -10.103 1.00 92.12 99 GLY A N 1
ATOM 765 C CA . GLY A 1 99 ? 3.890 7.197 -10.665 1.00 92.12 99 GLY A CA 1
ATOM 766 C C . GLY A 1 99 ? 3.848 7.558 -12.147 1.00 92.12 99 GLY A C 1
ATOM 767 O O . GLY A 1 99 ? 2.838 7.364 -12.820 1.00 92.12 99 GLY A O 1
ATOM 768 N N . SER A 1 100 ? 4.974 8.039 -12.669 1.00 88.50 100 SER A N 1
ATOM 769 C CA . SER A 1 100 ? 5.117 8.440 -14.076 1.00 88.50 100 SER A CA 1
ATOM 770 C C . SER A 1 100 ? 5.078 7.277 -15.073 1.00 88.50 100 SER A C 1
ATOM 772 O O . SER A 1 100 ? 4.956 7.506 -16.272 1.00 88.50 100 SER A O 1
ATOM 774 N N . SER A 1 101 ? 5.200 6.035 -14.602 1.00 92.75 101 SER A N 1
ATOM 775 C CA . SER A 1 101 ? 5.131 4.836 -15.434 1.00 92.75 101 SER A CA 1
ATOM 776 C C . SER A 1 101 ? 4.495 3.687 -14.669 1.00 92.75 101 SER A C 1
ATOM 778 O O . SER A 1 101 ? 4.644 3.600 -13.449 1.00 92.75 101 SER A O 1
ATOM 780 N N . ASP A 1 102 ? 3.854 2.759 -15.377 1.00 91.12 102 ASP A N 1
ATOM 781 C CA . ASP A 1 102 ? 3.226 1.594 -14.753 1.00 91.12 102 ASP A CA 1
ATOM 782 C C . ASP A 1 102 ? 4.216 0.782 -13.930 1.00 91.12 102 ASP A C 1
ATOM 784 O O . ASP A 1 102 ? 3.854 0.282 -12.871 1.00 91.12 102 ASP A O 1
ATOM 788 N N . THR A 1 103 ? 5.474 0.673 -14.367 1.00 90.69 103 THR A N 1
ATOM 789 C CA . THR A 1 103 ? 6.499 -0.132 -13.693 1.00 90.69 103 THR A CA 1
ATOM 790 C C . THR A 1 103 ? 6.799 0.374 -12.284 1.00 90.69 103 THR A C 1
ATOM 792 O O . THR A 1 103 ? 6.973 -0.460 -11.388 1.00 90.69 103 THR A O 1
ATOM 795 N N . THR A 1 104 ? 6.782 1.693 -12.083 1.00 94.56 104 THR A N 1
ATOM 796 C CA . THR A 1 104 ? 7.087 2.384 -10.819 1.00 94.56 104 THR A CA 1
ATOM 797 C C . THR A 1 104 ? 5.860 2.980 -10.128 1.00 94.56 104 THR A C 1
ATOM 799 O O . THR A 1 104 ? 5.986 3.563 -9.055 1.00 94.56 104 THR A O 1
ATOM 802 N N . CYS A 1 105 ? 4.664 2.840 -10.702 1.00 96.81 105 CYS A N 1
ATOM 803 C CA . CYS A 1 105 ? 3.449 3.408 -10.134 1.00 96.81 105 CYS A CA 1
ATOM 804 C C . CYS A 1 105 ? 2.975 2.612 -8.901 1.00 96.81 105 CYS A C 1
ATOM 806 O O . CYS A 1 105 ? 2.652 1.425 -9.031 1.00 96.81 105 CYS A O 1
ATOM 808 N N . PRO A 1 106 ? 2.889 3.240 -7.709 1.00 97.38 106 PRO A N 1
ATOM 809 C CA . PRO A 1 106 ? 2.451 2.558 -6.492 1.00 97.38 106 PRO A CA 1
ATOM 810 C C . PRO A 1 106 ? 0.985 2.119 -6.559 1.00 97.38 106 PRO A C 1
ATOM 812 O O . PRO A 1 106 ? 0.668 1.028 -6.092 1.00 97.38 106 PRO A O 1
ATOM 815 N N . ILE A 1 107 ? 0.113 2.910 -7.194 1.00 97.88 107 ILE A N 1
ATOM 816 C CA . ILE A 1 107 ? -1.315 2.592 -7.343 1.00 97.88 107 ILE A CA 1
ATOM 817 C C . ILE A 1 107 ? -1.468 1.323 -8.185 1.00 97.88 107 ILE A C 1
ATOM 819 O O . ILE A 1 107 ? -2.016 0.332 -7.710 1.00 97.88 107 ILE A O 1
ATOM 823 N N . VAL A 1 108 ? -0.873 1.309 -9.384 1.00 97.75 108 VAL A N 1
ATOM 824 C CA . VAL A 1 108 ? -0.919 0.152 -10.293 1.00 97.75 108 VAL A CA 1
ATOM 825 C C . VAL A 1 108 ? -0.347 -1.093 -9.619 1.00 97.75 108 VAL A C 1
ATOM 827 O O . VAL A 1 108 ? -0.880 -2.1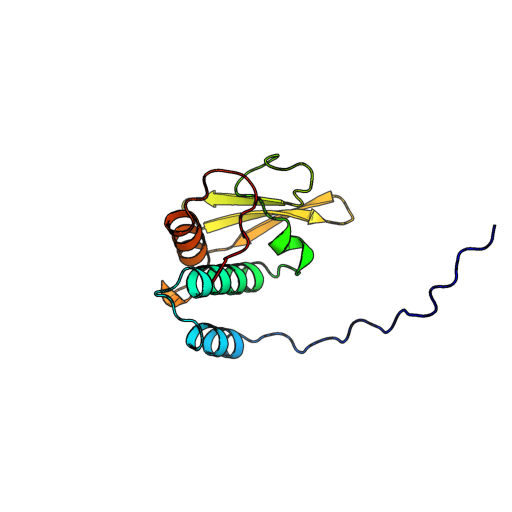90 -9.783 1.00 97.75 108 VAL A O 1
ATOM 830 N N . ALA A 1 109 ? 0.735 -0.959 -8.848 1.00 98.06 109 ALA A N 1
ATOM 831 C CA . ALA A 1 109 ? 1.318 -2.081 -8.121 1.00 98.06 109 ALA A CA 1
ATOM 832 C C . ALA A 1 109 ? 0.364 -2.656 -7.063 1.00 98.06 109 ALA A C 1
ATOM 834 O O . ALA A 1 109 ? 0.200 -3.876 -6.999 1.00 98.06 109 ALA A O 1
ATOM 835 N N . VAL A 1 110 ? -0.290 -1.795 -6.278 1.00 98.06 110 VAL A N 1
ATOM 836 C CA . VAL A 1 110 ? -1.273 -2.188 -5.258 1.00 98.06 110 VAL A CA 1
ATOM 837 C C . VAL A 1 110 ? -2.504 -2.834 -5.895 1.00 98.06 110 VAL A C 1
ATOM 839 O O . VAL A 1 110 ? -2.897 -3.922 -5.479 1.00 98.06 110 VAL A O 1
ATOM 842 N N . GLU A 1 111 ? -3.070 -2.236 -6.942 1.00 97.75 111 GLU A N 1
ATOM 843 C CA . GLU A 1 111 ? -4.217 -2.791 -7.673 1.00 97.75 111 GLU A CA 1
ATOM 844 C C . GLU A 1 111 ? -3.897 -4.152 -8.294 1.00 97.75 111 GLU A C 1
ATOM 846 O O . GLU A 1 111 ? -4.668 -5.108 -8.168 1.00 97.75 111 GLU A O 1
ATOM 851 N N . THR A 1 112 ? -2.724 -4.263 -8.926 1.00 97.81 112 THR A N 1
ATOM 852 C CA . THR A 1 112 ? -2.238 -5.523 -9.497 1.00 97.81 112 THR A CA 1
ATOM 853 C C . THR A 1 112 ? -2.126 -6.580 -8.403 1.00 97.81 112 THR A C 1
ATOM 855 O O . THR A 1 112 ? -2.637 -7.689 -8.558 1.00 97.81 112 THR A O 1
ATOM 858 N N . TRP A 1 113 ? -1.511 -6.240 -7.271 1.00 98.00 113 TRP A N 1
ATOM 859 C CA . TRP A 1 113 ? -1.402 -7.149 -6.138 1.00 98.00 113 TRP A CA 1
ATOM 860 C C . TRP A 1 113 ? -2.777 -7.600 -5.625 1.00 98.00 113 TRP A C 1
ATOM 862 O O . TRP A 1 113 ? -3.019 -8.804 -5.566 1.00 98.00 113 TRP A O 1
ATOM 872 N N . ILE A 1 114 ? -3.700 -6.678 -5.333 1.00 97.75 114 ILE A N 1
ATOM 873 C CA . ILE A 1 114 ? -5.057 -6.992 -4.845 1.00 97.75 114 ILE A CA 1
ATOM 874 C C . ILE A 1 114 ? -5.771 -7.952 -5.802 1.00 97.75 114 ILE A C 1
ATOM 876 O O . ILE A 1 114 ? -6.347 -8.956 -5.369 1.00 97.75 114 ILE A O 1
ATOM 880 N N . LYS A 1 115 ? -5.682 -7.676 -7.109 1.00 97.50 115 LYS A N 1
ATOM 881 C CA . LYS A 1 115 ? -6.287 -8.490 -8.165 1.00 97.50 115 LYS A CA 1
ATOM 882 C C . LYS A 1 115 ? -5.718 -9.909 -8.193 1.00 97.50 115 LYS A C 1
ATOM 884 O O . LYS A 1 115 ? -6.481 -10.874 -8.156 1.00 97.50 115 LYS A O 1
ATOM 889 N N . PHE A 1 116 ? -4.395 -10.057 -8.255 1.00 97.00 116 PHE A N 1
ATOM 890 C CA . PHE A 1 116 ? -3.758 -11.372 -8.395 1.00 97.00 116 PHE A CA 1
ATOM 891 C C . PHE A 1 116 ? -3.753 -12.179 -7.090 1.00 97.00 116 PHE A C 1
ATOM 893 O O . PHE A 1 116 ? -3.913 -13.398 -7.129 1.00 97.00 116 PHE A O 1
ATOM 900 N N . ALA A 1 117 ? -3.661 -11.516 -5.936 1.00 96.25 117 ALA A N 1
ATOM 901 C CA . ALA A 1 117 ? -3.773 -12.138 -4.618 1.00 96.25 117 ALA A CA 1
ATOM 902 C C . ALA A 1 117 ? -5.225 -12.413 -4.190 1.00 96.25 117 ALA A C 1
ATOM 904 O O . ALA A 1 117 ? -5.447 -13.026 -3.143 1.00 96.25 117 ALA A O 1
ATOM 905 N N . ARG A 1 118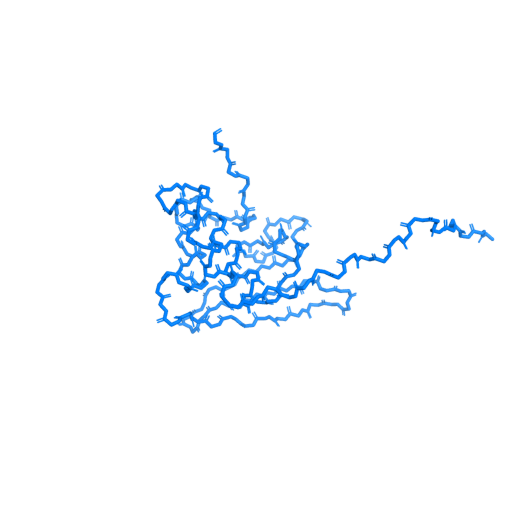 ? -6.210 -11.979 -4.993 1.00 96.19 118 ARG A N 1
ATOM 906 C CA . ARG A 1 118 ? -7.653 -12.170 -4.768 1.00 96.19 118 ARG A CA 1
ATOM 907 C C . ARG A 1 118 ? -8.093 -11.680 -3.384 1.00 96.19 118 ARG A C 1
ATOM 909 O O . ARG A 1 118 ? -8.797 -12.372 -2.645 1.00 96.19 118 ARG A O 1
ATOM 916 N N . ILE A 1 119 ? -7.641 -10.485 -3.014 1.00 95.62 119 ILE A N 1
ATOM 917 C CA . ILE A 1 119 ? -7.934 -9.881 -1.712 1.00 95.62 119 ILE A CA 1
ATOM 918 C C . ILE A 1 119 ? -9.240 -9.100 -1.825 1.00 95.62 119 ILE A C 1
ATOM 920 O O . ILE A 1 119 ? -9.306 -8.097 -2.522 1.00 95.62 119 ILE A O 1
ATOM 924 N N . ALA A 1 120 ? -10.275 -9.555 -1.122 1.00 95.44 120 ALA A N 1
ATOM 925 C CA . ALA A 1 120 ? -11.560 -8.853 -1.060 1.00 95.44 120 ALA A CA 1
ATOM 926 C C . ALA A 1 120 ? -11.753 -8.032 0.231 1.00 95.44 120 ALA A C 1
ATOM 928 O O . ALA A 1 120 ? -12.577 -7.126 0.266 1.00 95.44 120 ALA A O 1
ATOM 929 N N . ARG A 1 121 ? -11.032 -8.373 1.310 1.00 96.38 121 ARG A N 1
ATOM 930 C CA . ARG A 1 121 ? -11.146 -7.774 2.655 1.00 96.38 121 ARG A CA 1
ATOM 931 C C . ARG A 1 121 ? -9.941 -8.153 3.522 1.00 96.38 121 ARG A C 1
ATOM 933 O O . ARG A 1 121 ? -9.357 -9.214 3.315 1.00 96.38 121 ARG A O 1
ATOM 940 N N . GLY A 1 122 ? -9.640 -7.363 4.544 1.00 96.69 122 GLY A N 1
ATOM 941 C CA . GLY A 1 122 ? -8.638 -7.635 5.571 1.00 96.69 122 GLY A CA 1
ATOM 942 C C . GLY A 1 122 ? -7.257 -7.130 5.158 1.00 96.69 122 GLY A C 1
ATOM 943 O O . GLY A 1 122 ? -7.188 -6.176 4.377 1.00 96.69 122 GLY A O 1
ATOM 944 N N . PRO A 1 123 ? -6.174 -7.793 5.606 1.00 97.25 123 PRO A N 1
ATOM 945 C CA . PRO A 1 123 ? -4.823 -7.281 5.425 1.00 97.25 123 PRO A CA 1
ATOM 946 C C . PRO A 1 123 ? -4.486 -7.079 3.953 1.00 97.25 123 PRO A C 1
ATOM 948 O O . PRO A 1 123 ? -4.665 -7.995 3.137 1.00 97.25 123 PRO A O 1
ATOM 951 N N . LEU A 1 124 ? -3.972 -5.889 3.640 1.00 97.38 124 LEU A N 1
ATOM 952 C CA . LEU A 1 124 ? -3.547 -5.501 2.301 1.00 97.38 124 LEU A CA 1
ATOM 953 C C . LEU A 1 124 ? -2.393 -6.384 1.834 1.00 97.38 124 LEU A C 1
ATOM 955 O O . LEU A 1 124 ? -2.432 -6.905 0.726 1.00 97.38 124 LEU A O 1
ATOM 959 N N . LEU A 1 125 ? -1.382 -6.588 2.679 1.00 96.06 125 LEU A N 1
ATOM 960 C CA . LEU A 1 125 ? -0.246 -7.461 2.394 1.00 96.06 125 LEU A CA 1
ATOM 961 C C . LEU A 1 125 ? -0.390 -8.761 3.183 1.00 96.06 125 LEU A C 1
ATOM 963 O O . LEU A 1 125 ? -0.412 -8.772 4.413 1.00 96.06 125 LEU A O 1
ATOM 967 N N . ARG A 1 126 ? -0.497 -9.874 2.457 1.00 92.88 126 ARG A N 1
ATOM 968 C CA . ARG A 1 126 ? -0.679 -11.214 3.022 1.00 92.88 126 ARG A CA 1
ATOM 969 C C . ARG A 1 126 ? 0.547 -12.063 2.756 1.00 92.88 126 ARG A C 1
ATOM 971 O O . ARG A 1 126 ? 1.225 -11.902 1.745 1.00 92.88 126 ARG A O 1
ATOM 978 N N . ARG A 1 127 ? 0.787 -13.038 3.632 1.00 90.81 127 ARG A N 1
ATOM 979 C CA . ARG A 1 127 ? 1.858 -14.016 3.440 1.00 90.81 127 ARG A CA 1
ATOM 980 C C . ARG A 1 127 ? 1.689 -14.730 2.095 1.00 90.81 127 ARG A C 1
ATOM 982 O O . ARG A 1 127 ? 0.723 -15.461 1.900 1.00 90.81 127 ARG A O 1
ATOM 989 N N . VAL A 1 128 ? 2.682 -14.589 1.223 1.00 89.88 128 VAL A N 1
ATOM 990 C CA . VAL A 1 128 ? 2.830 -15.426 0.029 1.00 89.88 128 VAL A CA 1
ATOM 991 C C . VAL A 1 128 ? 3.529 -16.721 0.438 1.00 89.88 128 VAL A C 1
ATOM 993 O O . VAL A 1 128 ? 4.631 -16.683 0.995 1.00 89.88 128 VAL A O 1
ATOM 996 N N . GLN A 1 129 ? 2.881 -17.860 0.204 1.00 79.62 129 GLN A N 1
ATOM 997 C CA . GLN A 1 129 ? 3.525 -19.172 0.275 1.00 79.62 129 GLN A CA 1
ATOM 998 C C . GLN A 1 129 ? 4.168 -19.452 -1.088 1.00 79.62 129 GLN A C 1
ATOM 1000 O O . GLN A 1 129 ? 3.573 -19.136 -2.117 1.00 79.62 129 GLN A O 1
ATOM 1005 N N . GLY A 1 130 ? 5.410 -19.929 -1.067 1.00 57.97 130 GLY A N 1
ATOM 1006 C CA . GLY A 1 130 ? 6.148 -20.383 -2.244 1.00 57.97 130 GLY A CA 1
ATOM 1007 C C . GLY A 1 130 ? 6.358 -21.881 -2.158 1.00 57.97 130 GLY A C 1
ATOM 1008 O O . GLY A 1 130 ? 6.352 -22.379 -1.008 1.00 57.97 130 GLY A O 1
#